Protein AF-A0A068V5E7-F1 (afdb_monomer)

InterPro domains:
  IPR050748 Glycosyltransferase 8 domain-containing [PTHR13778] (11-116)

Foldseek 3Di:
DVVVVVVVVVVVVVVVPPPPPPPDPPPDDDPDPPPPDDDDADDFAADPPADDDDDPPPPPPDPDPVRAAEAEDEDAQVCNVVVVVVLSVCSVPDNHNVRYHYHYDYDQVRQPPDPHDHPVVVVVVVVVD

pLDDT: mean 71.64, std 15.59, range [46.62, 95.06]

Sequence (129 aa):
MVYCRFISSFVLVSLLLLPTLVSRSFPTKLDAKPSPGYREALVYWNGDQCQISAPRDSREMGVCRPFLVHVAMTLDSVYFRGFVATVNLILRHASCPENIFFHFIVDPASSAAVSSPTPDEFARILRSI

Organism: Coffea canephora (NCBI:txid49390)

Structure (mmCIF, N/CA/C/O backbone):
data_AF-A0A068V5E7-F1
#
_entry.id   AF-A0A068V5E7-F1
#
loop_
_atom_site.group_PDB
_atom_site.id
_atom_site.type_symbol
_atom_site.label_atom_id
_atom_site.label_alt_id
_atom_site.label_comp_id
_atom_site.label_asym_id
_atom_site.label_entity_id
_atom_site.label_seq_id
_atom_site.pdbx_PDB_ins_code
_atom_site.Cartn_x
_atom_site.Cartn_y
_atom_site.Cartn_z
_atom_site.occupancy
_atom_site.B_iso_or_equiv
_atom_site.auth_seq_id
_atom_site.auth_comp_id
_atom_site.auth_asym_id
_atom_site.auth_atom_id
_atom_site.pdbx_PDB_model_num
ATOM 1 N N . MET A 1 1 ? -7.749 42.371 29.725 1.00 59.50 1 MET A N 1
ATOM 2 C CA . MET A 1 1 ? -6.389 42.023 29.239 1.00 59.50 1 MET A CA 1
ATOM 3 C C . MET A 1 1 ? -5.725 40.916 30.069 1.00 59.50 1 MET A C 1
ATOM 5 O O . MET A 1 1 ? -5.188 39.987 29.483 1.00 59.50 1 MET A O 1
ATOM 9 N N . VAL A 1 2 ? -5.836 40.947 31.404 1.00 66.25 2 VAL A N 1
ATOM 10 C CA . VAL A 1 2 ? -5.295 39.918 32.321 1.00 66.25 2 VAL A CA 1
ATOM 11 C C . VAL A 1 2 ? -5.917 38.527 32.096 1.00 66.25 2 VAL A C 1
ATOM 13 O O . VAL A 1 2 ? -5.195 37.548 31.949 1.00 66.25 2 VAL A O 1
ATOM 16 N N . TYR A 1 3 ? -7.243 38.447 31.941 1.00 65.94 3 TYR A N 1
ATOM 17 C CA . TYR A 1 3 ? -7.971 37.180 31.754 1.00 65.94 3 TYR A CA 1
ATOM 18 C C . TYR A 1 3 ? -7.591 36.428 30.460 1.00 65.94 3 TYR A C 1
ATOM 20 O O . TYR A 1 3 ? -7.462 35.210 30.450 1.00 65.94 3 TYR A O 1
ATOM 28 N N . CYS A 1 4 ? -7.314 37.163 29.377 1.00 66.25 4 CYS A N 1
ATOM 29 C CA . CYS A 1 4 ? -6.903 36.587 28.092 1.00 66.25 4 CYS A CA 1
ATOM 30 C C . CYS A 1 4 ? -5.499 35.953 28.160 1.00 66.25 4 CYS A C 1
ATOM 32 O O . CYS A 1 4 ? -5.248 34.906 27.565 1.00 66.25 4 CYS A O 1
ATOM 34 N N . ARG A 1 5 ? -4.591 36.541 28.955 1.00 69.69 5 ARG A N 1
ATOM 35 C CA . ARG A 1 5 ? -3.247 35.981 29.178 1.00 69.69 5 ARG A CA 1
ATOM 36 C C . ARG A 1 5 ? -3.298 34.707 30.026 1.00 69.69 5 ARG A C 1
ATOM 38 O O . ARG A 1 5 ? -2.532 33.787 29.757 1.00 69.69 5 ARG A O 1
ATOM 45 N N . PHE A 1 6 ? -4.229 34.627 30.981 1.00 72.75 6 PHE A N 1
ATOM 46 C CA . PHE A 1 6 ? -4.459 33.413 31.770 1.00 72.75 6 PHE A CA 1
ATOM 47 C C . PHE A 1 6 ? -4.998 32.260 30.919 1.00 72.75 6 PHE A C 1
ATOM 49 O O . PHE A 1 6 ? -4.450 31.165 30.992 1.00 72.75 6 PHE A O 1
ATOM 56 N N . ILE A 1 7 ? -5.995 32.512 30.063 1.00 76.94 7 ILE A N 1
ATOM 57 C CA . ILE A 1 7 ? -6.555 31.485 29.167 1.00 76.94 7 ILE A CA 1
ATOM 58 C C . ILE A 1 7 ? -5.489 30.976 28.191 1.00 76.94 7 ILE A C 1
ATOM 60 O O . ILE A 1 7 ? -5.310 29.770 28.052 1.00 76.94 7 ILE A O 1
ATOM 64 N N . SER A 1 8 ? -4.734 31.881 27.559 1.00 77.44 8 SER A N 1
ATOM 65 C CA . SER A 1 8 ? -3.670 31.504 26.621 1.00 77.44 8 SER A CA 1
ATOM 66 C C . SER A 1 8 ? -2.585 30.654 27.288 1.00 77.44 8 SER A C 1
ATOM 68 O O . SER A 1 8 ? -2.163 29.661 26.702 1.00 77.44 8 SER A O 1
ATOM 70 N N . SER A 1 9 ? -2.194 30.989 28.523 1.00 80.31 9 SER A N 1
ATOM 71 C CA . SER A 1 9 ? -1.233 30.202 29.303 1.00 80.31 9 SER A CA 1
ATOM 72 C C . SER A 1 9 ? -1.777 28.812 29.655 1.00 80.31 9 SER A C 1
ATOM 74 O O . SER A 1 9 ? -1.086 27.817 29.461 1.00 80.31 9 SER A O 1
ATOM 76 N N . PHE A 1 10 ? -3.043 28.712 30.079 1.00 80.38 10 PHE A N 1
A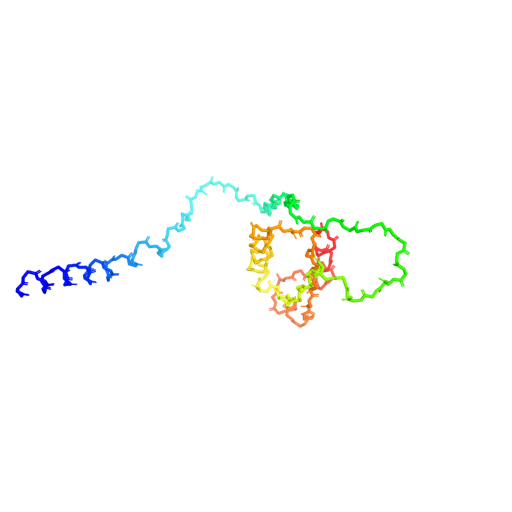TOM 77 C CA . PHE A 1 10 ? -3.680 27.434 30.426 1.00 80.38 10 PHE A CA 1
ATOM 78 C C . PHE A 1 10 ? -3.807 26.487 29.221 1.00 80.38 10 PHE A C 1
ATOM 80 O O . PHE A 1 10 ? -3.589 25.279 29.344 1.00 80.38 10 PHE A O 1
ATOM 87 N N . VAL A 1 11 ? -4.116 27.043 28.043 1.00 82.06 11 VAL A N 1
ATOM 88 C CA . VAL A 1 11 ? -4.189 26.299 26.778 1.00 82.06 11 VAL A CA 1
ATOM 89 C C . VAL A 1 11 ? -2.801 25.831 26.340 1.00 82.06 11 VAL A C 1
ATOM 91 O O . VAL A 1 11 ? -2.660 24.668 25.976 1.00 82.06 11 VAL A O 1
ATOM 94 N N . LEU A 1 12 ? -1.771 26.681 26.433 1.00 78.94 12 LEU A N 1
ATOM 95 C CA . LEU A 1 12 ? -0.386 26.309 26.108 1.00 78.94 12 LEU A CA 1
ATOM 96 C C . LEU A 1 12 ? 0.155 25.223 27.046 1.00 78.94 12 LEU A C 1
ATOM 98 O O . LEU A 1 12 ? 0.770 24.267 26.584 1.00 78.94 12 LEU A O 1
ATOM 102 N N . VAL A 1 13 ? -0.114 25.339 28.349 1.00 80.12 13 VAL A N 1
ATOM 103 C CA . VAL A 1 13 ? 0.272 24.339 29.355 1.00 80.12 13 VAL A CA 1
ATOM 104 C C . VAL A 1 13 ? -0.447 23.012 29.106 1.00 80.12 13 VAL A C 1
ATOM 106 O O . VAL A 1 13 ? 0.200 21.970 29.129 1.00 80.12 13 VAL A O 1
ATOM 109 N N . SER A 1 14 ? -1.745 23.030 28.778 1.00 74.81 14 SER A N 1
ATOM 110 C CA . SER A 1 14 ? -2.461 21.810 28.375 1.00 74.81 14 SER A CA 1
ATOM 111 C C . SER A 1 14 ? -1.857 21.198 27.109 1.00 74.81 14 SER A C 1
ATOM 113 O O . SER A 1 14 ? -1.531 20.016 27.107 1.00 74.81 14 SER A O 1
ATOM 115 N N . LEU A 1 15 ? -1.613 21.988 26.057 1.00 73.19 15 LEU A N 1
ATOM 116 C CA . LEU A 1 15 ? -1.037 21.491 24.799 1.00 73.19 15 LEU A CA 1
ATOM 117 C C . LEU A 1 15 ? 0.349 20.847 24.992 1.00 73.19 15 LEU A C 1
ATOM 119 O O . LEU A 1 15 ? 0.678 19.888 24.299 1.00 73.19 15 LEU A O 1
ATOM 123 N N . LEU A 1 16 ? 1.141 21.352 25.946 1.00 69.62 16 LEU A N 1
ATOM 124 C CA . LEU A 1 16 ? 2.460 20.823 26.308 1.00 69.62 16 LEU A CA 1
ATOM 125 C C . LEU A 1 16 ? 2.400 19.578 27.209 1.00 69.62 16 LEU A C 1
ATOM 127 O O . LEU A 1 16 ? 3.354 18.803 27.223 1.00 69.62 16 LEU A O 1
ATOM 131 N N . LEU A 1 17 ? 1.303 19.367 27.944 1.00 64.19 17 LEU A N 1
ATOM 132 C CA . LEU A 1 17 ? 1.102 18.214 28.833 1.00 64.19 17 LEU A CA 1
ATOM 133 C C . LEU A 1 17 ? 0.378 17.038 28.154 1.00 64.19 17 LEU A C 1
ATOM 135 O O . LEU A 1 17 ? 0.468 15.913 28.640 1.00 64.19 17 LEU A O 1
ATOM 139 N N . LEU A 1 18 ? -0.297 17.259 27.019 1.00 65.94 18 LEU A N 1
ATOM 140 C CA . LEU A 1 18 ? -0.973 16.201 26.259 1.00 65.94 18 LEU A CA 1
ATOM 141 C C . LEU A 1 18 ? -0.076 15.217 25.458 1.00 65.94 18 LEU A C 1
ATOM 143 O O . LEU A 1 18 ? -0.562 14.114 25.194 1.00 65.94 18 LEU A O 1
ATOM 147 N N . PRO A 1 19 ? 1.190 15.487 25.064 1.00 61.19 19 PRO A N 1
ATOM 148 C CA . PRO A 1 19 ? 1.917 14.553 24.204 1.00 61.19 19 PRO A CA 1
ATOM 149 C C . PRO A 1 19 ? 2.545 13.367 24.958 1.00 61.19 19 PRO A C 1
ATOM 151 O O . PRO A 1 19 ? 3.065 12.452 24.320 1.00 61.19 19 PRO A O 1
ATOM 154 N N . THR A 1 20 ? 2.492 13.321 26.295 1.00 58.53 20 THR A N 1
ATOM 155 C CA . THR A 1 20 ? 3.168 12.266 27.075 1.00 58.53 20 THR A CA 1
ATOM 156 C C . THR A 1 20 ? 2.342 10.994 27.281 1.00 58.53 20 THR A C 1
ATOM 158 O O . THR A 1 20 ? 2.910 9.990 27.703 1.00 58.53 20 THR A O 1
ATOM 161 N N . LEU A 1 21 ? 1.047 10.972 26.929 1.00 55.38 21 LEU A N 1
ATOM 162 C CA . LEU A 1 21 ? 0.199 9.778 27.102 1.00 55.38 21 LEU A CA 1
ATOM 163 C C . LEU A 1 21 ? 0.013 8.905 25.847 1.00 55.38 21 LEU A C 1
ATOM 165 O O . LEU A 1 21 ? -0.581 7.836 25.945 1.00 55.38 21 LEU A O 1
ATOM 169 N N . VAL A 1 22 ? 0.521 9.310 24.677 1.00 57.97 22 VAL A N 1
ATOM 170 C CA . VAL A 1 22 ? 0.317 8.561 23.411 1.00 57.97 22 VAL A CA 1
ATOM 171 C C . VAL A 1 22 ? 1.546 7.743 22.986 1.00 57.97 22 VAL A C 1
ATOM 173 O O . VAL A 1 22 ? 1.487 6.952 22.046 1.00 57.97 22 VAL A O 1
ATOM 176 N N . SER A 1 23 ? 2.662 7.836 23.710 1.00 55.38 23 SER A N 1
ATOM 177 C CA . SER A 1 23 ? 3.867 7.064 23.389 1.00 55.38 23 SER A CA 1
ATOM 178 C C . SER A 1 23 ? 4.037 5.865 24.326 1.00 55.38 23 SER A C 1
ATOM 180 O O . SER A 1 23 ? 4.548 5.995 25.431 1.00 55.38 23 SER A O 1
ATOM 182 N N . ARG A 1 24 ? 3.677 4.680 23.811 1.00 57.56 24 ARG A N 1
ATOM 183 C CA . ARG A 1 24 ? 3.975 3.321 24.319 1.00 57.56 24 ARG A CA 1
ATOM 184 C C . ARG A 1 24 ? 3.207 2.842 25.557 1.00 57.56 24 ARG A C 1
ATOM 186 O O . ARG A 1 24 ? 3.781 2.587 26.608 1.00 57.56 24 ARG A O 1
ATOM 193 N N . SER A 1 25 ? 1.953 2.464 25.344 1.00 50.16 25 SER A N 1
ATOM 194 C CA . SER A 1 25 ? 1.384 1.296 26.031 1.00 50.16 25 SER A CA 1
ATOM 195 C C . SER A 1 25 ? 1.300 0.140 25.036 1.00 50.16 25 SER A C 1
ATOM 197 O O . SER A 1 25 ? 0.224 -0.211 24.567 1.00 50.16 25 SER A O 1
ATOM 199 N N . PHE A 1 26 ? 2.447 -0.434 24.661 1.00 53.25 26 PHE A N 1
ATOM 200 C CA . PHE A 1 26 ? 2.436 -1.808 24.160 1.00 53.25 26 PHE A CA 1
ATOM 201 C C . PHE A 1 26 ? 2.357 -2.704 25.398 1.00 53.25 26 PHE A C 1
ATOM 203 O O . PHE A 1 26 ? 3.331 -2.735 26.152 1.00 53.25 26 P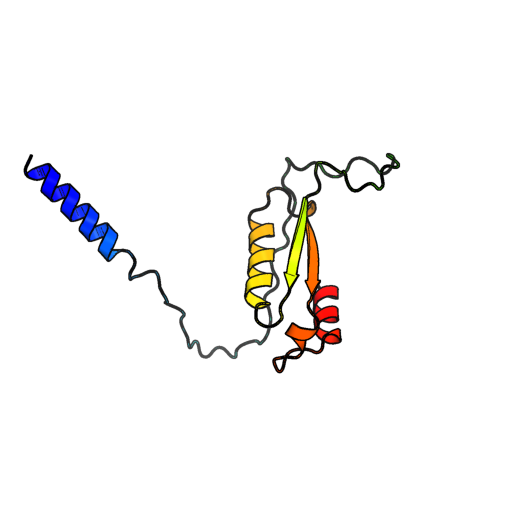HE A O 1
ATOM 210 N N . PRO A 1 27 ? 1.240 -3.407 25.658 1.00 52.06 27 PRO A N 1
ATOM 211 C CA . PRO A 1 27 ? 1.230 -4.442 26.675 1.00 52.06 27 PRO A CA 1
ATOM 212 C C . PRO A 1 27 ? 2.138 -5.573 26.184 1.00 52.06 27 PRO A C 1
ATOM 214 O O . PRO A 1 27 ? 1.733 -6.437 25.410 1.00 52.06 27 PRO A O 1
ATOM 217 N N . THR A 1 28 ? 3.403 -5.558 26.593 1.00 55.25 28 THR A N 1
ATOM 218 C CA . THR A 1 28 ? 4.225 -6.760 26.542 1.00 55.25 28 THR A CA 1
ATOM 219 C C . THR A 1 28 ? 3.829 -7.614 27.732 1.00 55.25 28 THR A C 1
ATOM 221 O O . THR A 1 28 ? 3.988 -7.174 28.869 1.00 55.25 28 THR A O 1
ATOM 224 N N . LYS A 1 29 ? 3.374 -8.835 27.431 1.00 51.94 29 LYS A N 1
ATOM 225 C CA . LYS A 1 29 ? 3.072 -9.947 28.345 1.00 51.94 29 LYS A CA 1
ATOM 226 C C . LYS A 1 29 ? 1.586 -10.137 28.673 1.00 51.94 29 LYS A C 1
ATOM 228 O O . LYS A 1 29 ? 1.133 -9.964 29.796 1.00 51.94 29 LYS A O 1
ATOM 233 N N . LEU A 1 30 ? 0.847 -10.590 27.663 1.00 55.28 30 LEU A N 1
ATOM 234 C CA . LEU A 1 30 ? -0.131 -11.654 27.876 1.00 55.28 30 LEU A CA 1
ATOM 235 C C . LEU A 1 30 ? 0.625 -12.973 27.689 1.00 55.28 30 LEU A C 1
ATOM 237 O O . LEU A 1 30 ? 1.276 -13.146 26.658 1.00 55.28 30 LEU A O 1
ATOM 241 N N . ASP A 1 31 ? 0.527 -13.886 28.656 1.00 58.53 31 ASP A N 1
ATOM 242 C CA . ASP A 1 31 ? 0.902 -15.305 28.537 1.00 58.53 31 ASP A CA 1
ATOM 243 C C . ASP A 1 31 ? -0.031 -16.036 27.547 1.00 58.53 31 ASP A C 1
ATOM 245 O O . ASP A 1 31 ? -0.620 -17.076 27.829 1.00 58.53 31 ASP A O 1
ATOM 249 N N . ALA A 1 32 ? -0.206 -15.465 26.359 1.00 56.12 32 ALA A N 1
ATOM 250 C CA . ALA A 1 32 ? -0.761 -16.143 25.211 1.00 56.12 32 ALA A CA 1
ATOM 251 C C . ALA A 1 32 ? 0.431 -16.689 24.435 1.00 56.12 32 ALA A C 1
ATOM 253 O O . ALA A 1 32 ? 1.274 -15.917 23.975 1.00 56.12 32 ALA A O 1
ATOM 254 N N . LYS A 1 33 ? 0.499 -18.018 24.296 1.00 52.84 33 LYS A N 1
ATOM 255 C CA . LYS A 1 33 ? 1.344 -18.697 23.308 1.00 52.84 33 LYS A CA 1
ATOM 256 C C . LYS A 1 33 ? 1.317 -17.853 22.025 1.00 52.84 33 LYS A C 1
ATOM 258 O O . LYS A 1 33 ? 0.244 -17.772 21.421 1.00 52.84 33 LYS A O 1
ATOM 263 N N . PRO A 1 34 ? 2.416 -17.183 21.628 1.00 53.62 34 PRO A N 1
ATOM 264 C CA . PRO A 1 34 ? 2.406 -16.377 20.422 1.00 53.62 34 PRO A CA 1
ATOM 265 C C . PRO A 1 34 ? 2.102 -17.343 19.288 1.00 53.62 34 PRO A C 1
ATOM 267 O O . PRO A 1 34 ? 2.917 -18.216 18.995 1.00 53.62 34 PRO A O 1
ATOM 270 N N . SER A 1 35 ? 0.913 -17.271 18.687 1.00 59.66 35 SER A N 1
ATOM 271 C CA . SER A 1 35 ? 0.751 -17.902 17.387 1.00 59.66 35 SER A CA 1
ATOM 272 C C . SER A 1 35 ? 1.704 -17.136 16.472 1.00 59.66 35 SER A C 1
ATOM 274 O O . SER A 1 35 ? 1.528 -15.922 16.338 1.00 59.66 35 SER A O 1
ATOM 276 N N . PRO A 1 36 ? 2.702 -17.774 15.847 1.00 55.28 36 PRO A N 1
ATOM 277 C CA . PRO A 1 36 ? 3.622 -17.099 14.934 1.00 55.28 36 PRO A CA 1
ATOM 278 C C . PRO A 1 36 ? 2.934 -16.798 13.588 1.00 55.28 36 PRO A C 1
ATOM 280 O O . PRO A 1 36 ? 3.560 -16.834 12.536 1.00 55.28 36 PRO A O 1
ATOM 283 N N . GLY A 1 37 ? 1.618 -16.577 13.608 1.00 68.06 37 GLY A N 1
ATOM 284 C CA . GLY A 1 37 ? 0.777 -16.425 12.438 1.00 68.06 37 GLY A CA 1
ATOM 285 C C . GLY A 1 37 ? 0.546 -14.957 12.139 1.00 68.06 37 GLY A C 1
ATOM 286 O O . GLY A 1 37 ? 0.109 -14.188 12.999 1.00 68.06 37 GLY A O 1
ATOM 287 N N . TYR A 1 38 ? 0.817 -14.576 10.900 1.00 69.56 38 TYR A N 1
ATOM 288 C CA . TYR A 1 38 ? 0.313 -13.332 10.347 1.00 69.56 38 TYR A CA 1
ATOM 289 C C . TYR A 1 38 ? -1.217 -13.383 10.348 1.00 69.56 38 TYR A C 1
ATOM 291 O O . TYR A 1 38 ? -1.813 -14.400 9.993 1.00 69.56 38 TYR A O 1
ATOM 299 N N . ARG A 1 39 ? -1.859 -12.295 10.784 1.00 78.25 39 ARG A N 1
ATOM 300 C CA . ARG A 1 39 ? -3.302 -12.129 10.606 1.00 78.25 39 ARG A CA 1
ATOM 301 C C . ARG A 1 39 ? -3.527 -11.549 9.223 1.00 78.25 39 ARG A C 1
ATOM 303 O O . ARG A 1 39 ? -3.004 -10.476 8.929 1.00 78.25 39 ARG A O 1
ATOM 310 N N . GLU A 1 40 ? -4.281 -12.268 8.409 1.00 81.00 40 GLU A N 1
ATOM 311 C CA . GLU A 1 40 ? -4.669 -11.807 7.084 1.00 81.00 40 GLU A CA 1
ATOM 312 C C . GLU A 1 40 ? -5.495 -10.518 7.184 1.00 81.00 40 GLU A C 1
ATOM 314 O O . GLU A 1 40 ? -6.231 -10.297 8.155 1.00 81.00 40 GLU A O 1
ATOM 319 N N . ALA A 1 41 ? -5.310 -9.632 6.207 1.00 83.81 41 ALA A N 1
ATOM 320 C CA . ALA A 1 41 ? -6.087 -8.408 6.117 1.00 83.81 41 ALA A CA 1
ATOM 321 C C . ALA A 1 41 ? -7.545 -8.722 5.746 1.00 83.81 41 ALA A C 1
ATOM 323 O O . ALA A 1 41 ? -7.869 -9.798 5.251 1.00 83.81 41 ALA A O 1
ATOM 324 N N . LEU A 1 42 ? -8.438 -7.762 5.987 1.00 87.00 42 LEU A N 1
ATOM 325 C CA . LEU A 1 42 ? -9.788 -7.837 5.435 1.00 87.00 42 LEU A CA 1
ATOM 326 C C . LEU A 1 42 ? -9.723 -7.724 3.909 1.00 87.00 42 LEU A C 1
ATOM 328 O O . LEU A 1 42 ? -8.818 -7.093 3.365 1.00 87.00 42 LEU A O 1
ATOM 332 N N . VAL A 1 43 ? -10.719 -8.284 3.230 1.00 89.12 43 VAL A N 1
ATOM 333 C CA . VAL A 1 43 ? -10.906 -8.051 1.796 1.00 89.12 43 VAL A CA 1
ATOM 334 C C . VAL A 1 43 ? -11.491 -6.650 1.601 1.00 89.12 43 VAL A C 1
ATOM 336 O O . VAL A 1 43 ? -12.490 -6.305 2.237 1.00 89.12 43 VAL A O 1
ATOM 339 N N . TYR A 1 44 ? -10.865 -5.845 0.740 1.00 90.50 44 TYR A N 1
ATOM 340 C CA . TYR A 1 44 ? -11.298 -4.486 0.413 1.00 90.50 44 TYR A CA 1
ATOM 341 C C . TYR A 1 44 ? -11.922 -4.461 -0.982 1.00 90.50 44 TYR A C 1
ATOM 343 O O . TYR A 1 44 ? -11.285 -4.889 -1.941 1.00 90.50 44 TYR A O 1
ATOM 351 N N . TRP A 1 45 ? -13.143 -3.941 -1.080 1.00 92.44 45 TRP A N 1
ATOM 352 C CA . TRP A 1 45 ? -13.909 -3.856 -2.325 1.00 92.44 45 TRP A CA 1
ATOM 353 C C . TRP A 1 45 ? -14.034 -2.408 -2.797 1.00 92.44 45 TRP A C 1
ATOM 355 O O . TRP A 1 45 ? -13.950 -1.471 -1.997 1.00 92.44 45 TRP A O 1
ATOM 365 N N . ASN A 1 46 ? -14.246 -2.227 -4.096 1.00 92.25 46 ASN A N 1
ATOM 366 C CA . ASN A 1 46 ? -14.557 -0.931 -4.689 1.00 92.25 46 ASN A CA 1
ATOM 367 C C . ASN A 1 46 ? -15.868 -0.346 -4.142 1.00 92.25 46 ASN A C 1
ATOM 369 O O . ASN A 1 46 ? -16.843 -1.063 -3.931 1.00 92.25 46 ASN A O 1
ATOM 373 N N . GLY A 1 47 ? -15.896 0.975 -3.938 1.00 88.38 47 GLY A N 1
ATOM 374 C CA . GLY A 1 47 ? -17.147 1.696 -3.698 1.00 88.38 47 GLY A CA 1
ATOM 375 C C . GLY A 1 47 ? -17.950 1.919 -4.983 1.00 88.38 47 GLY A C 1
ATOM 376 O O . GLY A 1 47 ? -17.424 1.825 -6.092 1.00 88.38 47 GLY A O 1
ATOM 377 N N . ASP A 1 48 ? -19.221 2.287 -4.835 1.00 87.69 48 ASP A N 1
ATOM 378 C CA . ASP A 1 48 ? -20.175 2.419 -5.949 1.00 87.69 48 ASP A CA 1
ATOM 379 C C . ASP A 1 48 ? -19.776 3.482 -6.992 1.00 87.69 48 ASP A C 1
ATOM 381 O O . ASP A 1 48 ? -20.204 3.439 -8.144 1.00 87.69 48 ASP A O 1
ATOM 385 N N . GLN A 1 49 ? -18.934 4.443 -6.605 1.00 86.44 49 GLN A N 1
ATOM 386 C CA . GLN A 1 49 ? -18.413 5.496 -7.479 1.00 86.44 49 GLN A CA 1
ATOM 387 C C . GLN A 1 49 ? -17.291 5.037 -8.429 1.00 86.44 49 GLN A C 1
ATOM 389 O O . GLN A 1 49 ? -16.821 5.826 -9.253 1.00 86.44 49 GLN A O 1
ATOM 394 N N . CYS A 1 50 ? -16.793 3.807 -8.283 1.00 86.44 50 CYS A N 1
ATOM 395 C CA . CYS A 1 50 ? -15.637 3.330 -9.031 1.00 86.44 50 CYS A CA 1
ATOM 396 C C . CYS A 1 50 ? -16.019 2.938 -10.461 1.00 86.44 50 CYS A C 1
ATOM 398 O O . CYS A 1 50 ? -16.970 2.197 -10.697 1.00 86.44 50 CYS A O 1
ATOM 400 N N . GLN A 1 51 ? -15.232 3.397 -11.436 1.00 78.56 51 GLN A N 1
ATOM 401 C CA . GLN A 1 51 ? -15.360 2.930 -12.813 1.00 78.56 51 GLN A CA 1
ATOM 402 C C . GLN A 1 51 ? -14.828 1.495 -12.892 1.00 78.56 51 GLN A C 1
ATOM 404 O O . GLN A 1 51 ? -13.618 1.266 -12.946 1.00 78.56 51 GLN A O 1
ATOM 409 N N . ILE A 1 52 ? -15.747 0.530 -12.856 1.00 66.69 52 ILE A N 1
ATOM 410 C CA . ILE A 1 52 ? -15.461 -0.883 -13.096 1.00 66.69 52 ILE A CA 1
ATOM 411 C C . ILE A 1 52 ? -15.306 -1.031 -14.610 1.00 66.69 52 ILE A C 1
ATOM 413 O O . ILE A 1 52 ? -16.237 -0.758 -15.359 1.00 66.69 52 ILE A O 1
ATOM 417 N N . SER A 1 53 ? -14.093 -1.373 -15.039 1.00 62.00 53 SER A N 1
ATOM 418 C CA . SER A 1 53 ? -13.641 -1.589 -16.419 1.00 62.00 53 SER A CA 1
ATOM 419 C C . SER A 1 53 ? -14.741 -1.683 -17.490 1.00 62.00 53 SER A C 1
ATOM 421 O O . SER A 1 53 ? -15.546 -2.613 -17.493 1.00 62.00 53 SER A O 1
ATOM 423 N N . ALA A 1 54 ? -14.708 -0.767 -18.462 1.00 53.53 54 ALA A N 1
ATOM 424 C CA . ALA A 1 54 ? -15.472 -0.893 -19.702 1.00 53.53 54 ALA A CA 1
ATOM 425 C C . ALA A 1 54 ? -15.185 -2.245 -20.412 1.00 53.53 54 ALA A C 1
ATOM 427 O O . ALA A 1 54 ? -14.109 -2.823 -20.209 1.00 53.53 54 ALA A O 1
ATOM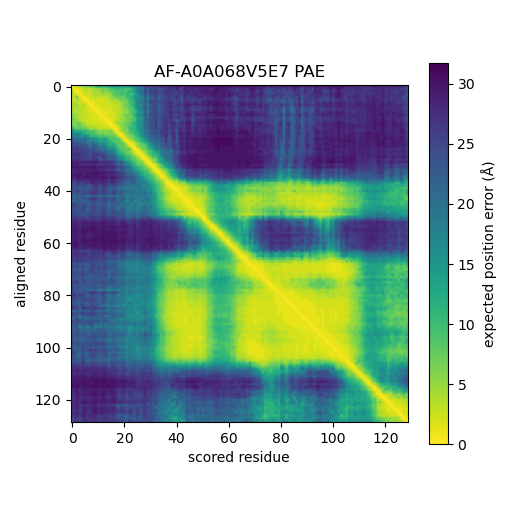 428 N N . PRO A 1 55 ? -16.116 -2.760 -21.246 1.00 51.47 55 PRO A N 1
ATOM 429 C CA . PRO A 1 55 ? -15.990 -4.060 -21.904 1.00 51.47 55 PRO A CA 1
ATOM 430 C C . PRO A 1 55 ? -14.705 -4.178 -22.730 1.00 51.47 55 PRO A C 1
ATOM 432 O O . PRO A 1 55 ? -14.175 -3.189 -23.233 1.00 51.47 55 PRO A O 1
ATOM 435 N N . ARG A 1 56 ? -14.239 -5.420 -22.889 1.00 52.44 56 ARG A N 1
ATOM 436 C CA . ARG A 1 56 ? -12.947 -5.861 -23.451 1.00 52.44 56 ARG A CA 1
ATOM 437 C C . ARG A 1 56 ? -12.656 -5.487 -24.924 1.00 52.44 56 ARG A C 1
ATOM 439 O O . ARG A 1 56 ? -11.752 -6.078 -25.506 1.00 52.44 56 ARG A O 1
ATOM 446 N N . ASP A 1 57 ? -13.361 -4.527 -25.517 1.00 50.97 57 ASP A N 1
ATOM 447 C CA . ASP A 1 57 ? -13.341 -4.291 -26.968 1.00 50.97 57 ASP A CA 1
ATOM 448 C C . ASP A 1 57 ? -12.539 -3.070 -27.437 1.00 50.97 57 ASP A C 1
ATOM 450 O O . ASP A 1 57 ? -12.382 -2.874 -28.643 1.00 50.97 57 ASP A O 1
ATOM 454 N N . SER A 1 58 ? -11.928 -2.282 -26.549 1.00 51.56 58 SER A N 1
ATOM 455 C CA . SER A 1 58 ? -10.905 -1.329 -26.988 1.00 51.56 58 SER A CA 1
ATOM 456 C C . SER A 1 58 ? -9.530 -1.993 -26.958 1.00 51.56 58 SER A C 1
ATOM 458 O O . SER A 1 58 ? -8.963 -2.288 -25.906 1.00 51.56 58 SER A O 1
ATOM 460 N N . ARG A 1 59 ? -8.971 -2.215 -28.151 1.00 51.78 59 ARG A N 1
ATOM 461 C CA . ARG A 1 59 ? -7.589 -2.651 -28.426 1.00 51.78 59 ARG A CA 1
ATOM 462 C C . ARG A 1 59 ? -6.514 -1.657 -27.944 1.00 51.78 59 ARG A C 1
ATOM 464 O O . ARG A 1 59 ? -5.464 -1.533 -28.562 1.00 51.78 59 ARG A O 1
ATOM 471 N N . GLU A 1 60 ? -6.734 -0.978 -26.828 1.00 55.09 60 GLU A N 1
ATOM 472 C CA . GLU A 1 60 ? -5.709 -0.230 -26.113 1.00 55.09 60 GLU A CA 1
ATOM 473 C C . GLU A 1 60 ? -5.322 -1.023 -24.866 1.00 55.09 60 GLU A C 1
ATOM 475 O O . GLU A 1 60 ? -5.734 -0.758 -23.739 1.00 55.09 60 GLU A O 1
ATOM 480 N N . MET A 1 61 ? -4.471 -2.028 -25.087 1.00 48.84 61 MET A N 1
ATOM 481 C CA . MET A 1 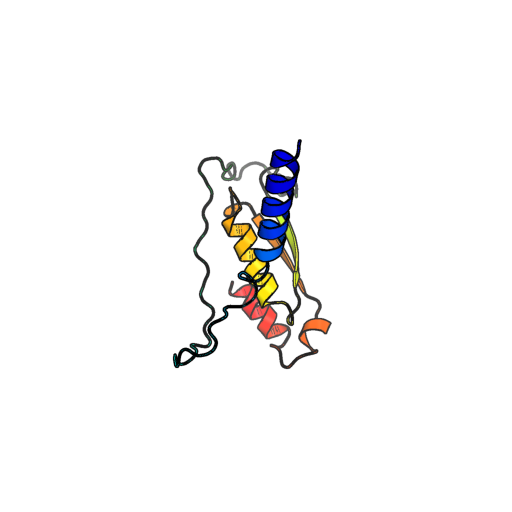61 ? -3.668 -2.703 -24.056 1.00 48.84 61 MET A CA 1
ATOM 482 C C . MET A 1 61 ? -2.550 -1.767 -23.536 1.00 48.84 61 MET A C 1
ATOM 484 O O . MET A 1 61 ? -1.424 -2.183 -23.284 1.00 48.84 61 MET A O 1
ATOM 488 N N . GLY A 1 62 ? -2.829 -0.465 -23.471 1.00 51.91 62 GLY A N 1
ATOM 489 C CA . GLY A 1 62 ? -1.857 0.583 -23.210 1.00 51.91 62 GLY A CA 1
ATOM 490 C C . GLY A 1 62 ? -1.950 1.091 -21.780 1.00 51.91 62 GLY A C 1
ATOM 491 O O . GLY A 1 62 ? -3.024 1.139 -21.190 1.00 51.91 62 GLY A O 1
ATOM 492 N N . VAL A 1 63 ? -0.802 1.529 -21.276 1.00 53.06 63 VAL A N 1
ATOM 493 C CA . VAL A 1 63 ? -0.458 2.151 -19.981 1.00 53.06 63 VAL A CA 1
ATOM 494 C C . VAL A 1 63 ? -1.396 3.295 -19.512 1.00 53.06 63 VAL A C 1
ATOM 496 O O . VAL A 1 63 ? -1.219 3.842 -18.431 1.00 53.06 63 VAL A O 1
ATOM 499 N N . CYS A 1 64 ? -2.437 3.641 -20.272 1.00 54.69 64 CYS A N 1
ATOM 500 C CA . CYS A 1 64 ? -3.270 4.829 -20.100 1.00 54.69 64 CYS A CA 1
ATOM 501 C C . CYS A 1 64 ? -4.750 4.500 -19.842 1.00 54.69 64 CYS A C 1
ATOM 503 O O . CYS A 1 64 ? -5.631 5.061 -20.489 1.00 54.69 64 CYS A O 1
ATOM 505 N N . ARG A 1 65 ? -5.062 3.613 -18.888 1.00 64.88 65 ARG A N 1
ATOM 506 C CA . ARG A 1 65 ? -6.424 3.583 -18.326 1.00 64.88 65 ARG A CA 1
ATOM 507 C C . ARG A 1 65 ? -6.517 4.661 -17.238 1.00 64.88 65 ARG A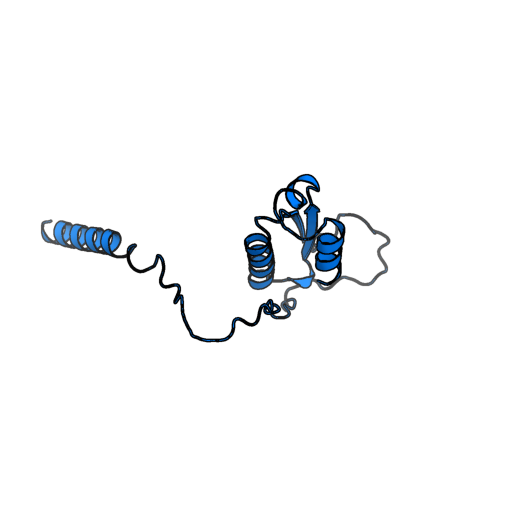 C 1
ATOM 509 O O . ARG A 1 65 ? -5.868 4.500 -16.210 1.00 64.88 65 ARG A O 1
ATOM 516 N N . PRO A 1 66 ? -7.305 5.741 -17.416 1.00 68.00 66 PRO A N 1
ATOM 517 C CA . PRO A 1 66 ? -7.295 6.894 -16.505 1.00 68.00 66 PRO A CA 1
ATOM 518 C C . PRO A 1 66 ? -7.822 6.576 -15.097 1.00 68.00 66 PRO A C 1
ATOM 520 O O . PRO A 1 66 ? -7.625 7.360 -14.176 1.00 68.00 66 PRO A O 1
ATOM 523 N N . PHE A 1 67 ? -8.490 5.434 -14.926 1.00 74.50 67 PHE A N 1
ATOM 524 C CA . PHE A 1 67 ? -9.040 4.971 -13.653 1.00 74.50 67 PHE A CA 1
ATOM 525 C C . PHE A 1 67 ? -8.127 3.989 -12.900 1.00 74.50 67 PHE A C 1
ATOM 527 O O . PHE A 1 67 ? -8.504 3.537 -11.819 1.00 74.50 67 PHE A O 1
ATOM 534 N N . LEU A 1 68 ? -6.971 3.626 -13.470 1.00 85.06 68 LEU A N 1
ATOM 535 C CA . LEU A 1 68 ? -6.016 2.688 -12.881 1.00 85.06 68 LEU A CA 1
ATOM 536 C C . LEU A 1 68 ? -4.909 3.445 -12.145 1.00 85.06 68 LEU A C 1
ATOM 538 O O . LEU A 1 68 ? -4.318 4.376 -12.690 1.00 85.06 68 LEU A O 1
ATOM 542 N N . VAL A 1 69 ? -4.591 3.016 -10.926 1.00 88.56 69 VAL A N 1
ATOM 543 C CA . VAL A 1 69 ? -3.540 3.633 -10.111 1.00 88.56 69 VAL A CA 1
ATOM 544 C C . VAL A 1 69 ? -2.397 2.644 -9.945 1.00 88.56 69 VAL A C 1
ATOM 546 O O . VAL A 1 69 ? -2.565 1.586 -9.350 1.00 88.56 69 VAL A O 1
ATOM 549 N N . HIS A 1 70 ? -1.215 2.990 -10.448 1.00 90.75 70 HIS A N 1
ATOM 550 C CA . HIS A 1 70 ? -0.011 2.183 -10.267 1.00 90.75 70 HIS A CA 1
ATOM 551 C C . HIS A 1 70 ? 0.833 2.731 -9.117 1.00 90.75 70 HIS A C 1
ATOM 553 O O . HIS A 1 70 ? 1.173 3.913 -9.096 1.00 90.75 70 HIS A O 1
ATOM 559 N N . VAL A 1 71 ? 1.199 1.863 -8.178 1.00 91.88 71 VAL A N 1
ATOM 560 C CA . VAL A 1 71 ? 1.996 2.213 -6.999 1.00 91.88 71 VAL A CA 1
ATOM 561 C C . VAL A 1 71 ? 3.273 1.387 -7.024 1.00 91.88 71 VAL A C 1
ATOM 563 O O . VAL A 1 71 ? 3.228 0.176 -6.843 1.00 91.88 71 VAL A O 1
ATOM 566 N N . ALA A 1 72 ? 4.415 2.033 -7.252 1.00 92.31 72 ALA A N 1
ATOM 567 C CA . ALA A 1 72 ? 5.718 1.382 -7.173 1.00 92.31 72 ALA A CA 1
ATOM 568 C C . ALA A 1 72 ? 6.332 1.590 -5.784 1.00 92.31 72 ALA A C 1
ATOM 570 O O . ALA A 1 72 ? 6.410 2.719 -5.301 1.00 92.31 72 ALA A O 1
ATOM 571 N N . MET A 1 73 ? 6.767 0.507 -5.142 1.00 88.88 73 MET A N 1
ATOM 572 C CA . MET A 1 73 ? 7.378 0.531 -3.813 1.00 88.88 73 MET A CA 1
ATOM 573 C C . MET A 1 73 ? 8.630 -0.335 -3.772 1.00 88.88 73 MET A C 1
ATOM 575 O O . MET A 1 73 ? 8.664 -1.430 -4.332 1.00 88.88 73 MET A O 1
ATOM 579 N N . THR A 1 74 ? 9.650 0.142 -3.068 1.00 87.56 74 THR A N 1
ATOM 580 C CA . THR A 1 74 ? 10.832 -0.653 -2.734 1.00 87.56 74 THR A CA 1
ATOM 581 C C . THR A 1 74 ? 10.524 -1.579 -1.568 1.00 87.56 74 THR A C 1
ATOM 583 O O . THR A 1 74 ? 9.912 -1.161 -0.582 1.00 87.56 74 THR A O 1
ATOM 586 N N . LEU A 1 75 ? 10.978 -2.821 -1.665 1.00 84.12 75 LEU A N 1
ATOM 587 C CA . LEU A 1 75 ? 10.720 -3.863 -0.693 1.00 84.12 75 LEU A CA 1
ATOM 588 C C . LEU A 1 75 ? 12.033 -4.367 -0.091 1.00 84.12 75 LEU A C 1
ATOM 590 O O . LEU A 1 75 ? 12.867 -4.940 -0.788 1.00 84.12 75 LEU A O 1
ATOM 594 N N . ASP A 1 76 ? 12.173 -4.159 1.215 1.00 78.62 76 ASP A N 1
ATOM 595 C CA . ASP A 1 76 ? 13.333 -4.544 2.019 1.00 78.62 76 ASP A CA 1
ATOM 596 C C . ASP A 1 76 ? 12.879 -5.506 3.126 1.00 78.62 76 ASP A C 1
ATOM 598 O O . ASP A 1 76 ? 11.863 -5.278 3.796 1.00 78.62 76 ASP A O 1
ATOM 602 N N . SER A 1 77 ? 13.633 -6.588 3.319 1.00 74.38 77 SER A N 1
ATOM 603 C CA . SER A 1 77 ? 13.331 -7.620 4.310 1.00 74.38 77 SER A CA 1
ATOM 604 C C . SER A 1 77 ? 13.336 -7.090 5.750 1.00 74.38 77 SER A C 1
ATOM 606 O O . SER A 1 77 ? 12.497 -7.495 6.560 1.00 74.38 77 SER A O 1
ATOM 608 N N . VAL A 1 78 ? 14.191 -6.108 6.055 1.00 81.25 78 VAL A N 1
ATOM 609 C CA . VAL A 1 78 ? 14.278 -5.470 7.379 1.00 81.25 78 VAL A CA 1
ATOM 610 C C . VAL A 1 78 ? 13.024 -4.640 7.671 1.00 81.25 78 VAL A C 1
ATOM 612 O O . VAL A 1 78 ? 12.595 -4.523 8.822 1.00 81.25 78 VAL A O 1
ATOM 615 N N . TYR A 1 79 ? 12.379 -4.119 6.625 1.00 81.94 79 TYR A N 1
ATOM 616 C CA . TYR A 1 79 ? 11.212 -3.244 6.725 1.00 81.94 79 TYR A CA 1
ATOM 617 C C . TYR A 1 79 ? 9.898 -3.913 6.301 1.00 81.94 79 TYR A C 1
ATOM 619 O O . TYR A 1 79 ? 8.865 -3.241 6.258 1.00 81.94 79 TYR A O 1
ATOM 627 N N . PHE A 1 80 ? 9.883 -5.235 6.081 1.00 82.69 80 PHE A N 1
ATOM 628 C CA . PHE A 1 80 ? 8.716 -5.969 5.576 1.00 82.69 80 PHE A CA 1
ATOM 629 C C . PHE A 1 80 ? 7.442 -5.726 6.399 1.00 82.69 80 PHE A C 1
ATOM 631 O O . PHE A 1 80 ? 6.367 -5.505 5.847 1.00 82.69 80 PHE A O 1
ATOM 638 N N . ARG A 1 81 ? 7.554 -5.671 7.735 1.00 84.50 81 ARG A N 1
ATOM 639 C CA . ARG A 1 81 ? 6.406 -5.378 8.618 1.00 84.50 81 ARG A CA 1
ATOM 640 C C . ARG A 1 81 ? 5.810 -3.990 8.366 1.00 84.50 81 ARG A C 1
ATOM 642 O O . ARG A 1 81 ? 4.591 -3.842 8.383 1.00 84.50 81 ARG A O 1
ATOM 649 N N . GLY A 1 82 ? 6.659 -2.985 8.152 1.00 85.25 82 GLY A N 1
ATOM 650 C CA . GLY A 1 82 ? 6.230 -1.621 7.839 1.00 85.25 82 GLY A CA 1
ATOM 651 C C . GLY A 1 82 ? 5.656 -1.517 6.430 1.00 85.25 82 GLY A C 1
ATOM 652 O O . GLY A 1 82 ? 4.641 -0.858 6.219 1.00 85.25 82 GLY A O 1
ATOM 653 N N . PHE A 1 83 ? 6.247 -2.241 5.485 1.00 89.69 83 PHE A N 1
ATOM 654 C CA . PHE A 1 83 ? 5.757 -2.344 4.120 1.00 89.69 83 PHE A CA 1
ATOM 655 C C . PHE A 1 83 ? 4.351 -2.967 4.051 1.00 89.69 83 PHE A C 1
ATOM 657 O O . PHE A 1 83 ? 3.447 -2.344 3.501 1.00 89.69 83 PHE A O 1
ATOM 664 N N . VAL A 1 84 ? 4.113 -4.121 4.692 1.00 88.00 84 VAL A N 1
ATOM 665 C CA . VAL A 1 84 ? 2.777 -4.752 4.738 1.00 88.00 84 VAL A CA 1
ATOM 666 C C . VAL A 1 84 ? 1.755 -3.829 5.411 1.00 88.00 84 VAL A C 1
ATOM 668 O O . VAL A 1 84 ? 0.630 -3.690 4.931 1.00 88.00 84 VAL A O 1
ATOM 671 N N . ALA A 1 85 ? 2.146 -3.139 6.490 1.00 90.06 85 ALA A N 1
ATOM 672 C CA . ALA A 1 85 ? 1.290 -2.140 7.128 1.00 90.06 85 ALA A CA 1
ATOM 673 C C . ALA A 1 85 ? 0.948 -0.976 6.181 1.00 90.06 85 ALA A C 1
ATOM 675 O O . ALA A 1 85 ? -0.180 -0.490 6.200 1.00 90.06 85 ALA A O 1
ATOM 676 N N . THR A 1 86 ? 1.894 -0.565 5.335 1.00 92.19 86 THR A N 1
ATOM 677 C CA . THR A 1 86 ? 1.710 0.503 4.343 1.00 92.19 86 THR A CA 1
ATOM 678 C C . THR A 1 86 ? 0.760 0.069 3.229 1.00 92.19 86 THR A C 1
ATOM 680 O O . THR A 1 86 ? -0.170 0.805 2.910 1.00 92.19 86 THR A O 1
ATOM 683 N N . VAL A 1 87 ? 0.927 -1.140 2.686 1.00 92.94 87 VAL A N 1
ATOM 684 C CA . VAL A 1 87 ? 0.004 -1.703 1.686 1.00 92.94 87 VAL A CA 1
ATOM 685 C C . VAL A 1 87 ? -1.415 -1.779 2.257 1.00 92.94 87 VAL A C 1
ATOM 687 O O . VAL A 1 87 ? -2.361 -1.294 1.639 1.00 92.94 87 VAL A O 1
ATOM 690 N N . ASN A 1 88 ? -1.565 -2.289 3.483 1.00 91.69 88 ASN A N 1
ATOM 691 C CA . ASN A 1 88 ? -2.867 -2.362 4.146 1.00 91.69 88 ASN A CA 1
ATOM 692 C C . ASN A 1 88 ? -3.460 -0.970 4.439 1.00 91.69 88 ASN A C 1
ATOM 694 O O . ASN A 1 88 ? -4.673 -0.783 4.363 1.00 91.69 88 ASN A O 1
ATOM 698 N N . LEU A 1 89 ? -2.621 0.021 4.756 1.00 93.56 89 LEU A N 1
ATOM 699 C CA . LEU A 1 89 ? -3.058 1.400 4.961 1.00 93.56 89 LEU A CA 1
ATOM 700 C C . LEU A 1 89 ? -3.634 2.000 3.675 1.00 93.56 89 LEU A C 1
ATOM 702 O O . LEU A 1 89 ? -4.689 2.634 3.736 1.00 93.56 89 LEU A O 1
ATOM 706 N N . ILE A 1 90 ? -2.961 1.775 2.543 1.00 95.06 90 ILE A N 1
ATOM 707 C CA . ILE A 1 90 ? -3.407 2.228 1.222 1.00 95.06 90 ILE A CA 1
ATOM 708 C C . ILE A 1 90 ? -4.757 1.605 0.888 1.00 95.06 90 ILE A C 1
ATOM 710 O O . ILE A 1 90 ? -5.703 2.339 0.620 1.00 95.06 90 ILE A O 1
ATOM 714 N N . LEU A 1 91 ? -4.872 0.276 0.972 1.00 93.50 91 LEU A N 1
ATOM 715 C CA . LEU A 1 91 ? -6.117 -0.427 0.655 1.00 93.50 91 LEU A CA 1
ATOM 716 C C . LEU A 1 91 ? -7.283 0.034 1.537 1.00 93.50 91 LEU A C 1
ATOM 718 O O . LEU A 1 91 ? -8.383 0.249 1.040 1.00 93.50 91 LEU A O 1
ATOM 722 N N . ARG A 1 92 ? -7.031 0.267 2.830 1.00 93.69 92 ARG A N 1
ATOM 723 C CA . ARG A 1 92 ? -8.058 0.717 3.777 1.00 93.69 92 ARG A CA 1
ATOM 724 C C . ARG A 1 92 ? -8.591 2.125 3.505 1.00 93.69 92 ARG A C 1
ATOM 726 O O . ARG A 1 92 ? -9.724 2.411 3.878 1.00 93.69 92 ARG A O 1
ATOM 733 N N . HIS A 1 93 ? -7.775 3.008 2.935 1.00 94.12 93 HIS A N 1
ATOM 734 C CA . HIS A 1 93 ? -8.152 4.406 2.690 1.00 94.12 93 HIS A CA 1
ATOM 735 C C . HIS A 1 93 ? -8.441 4.696 1.214 1.00 94.12 93 HIS A C 1
ATOM 737 O O . HIS A 1 93 ? -8.821 5.815 0.874 1.00 94.12 93 HIS A O 1
ATOM 743 N N . ALA A 1 94 ? -8.281 3.707 0.337 1.00 93.25 94 ALA A N 1
ATOM 744 C CA . ALA A 1 9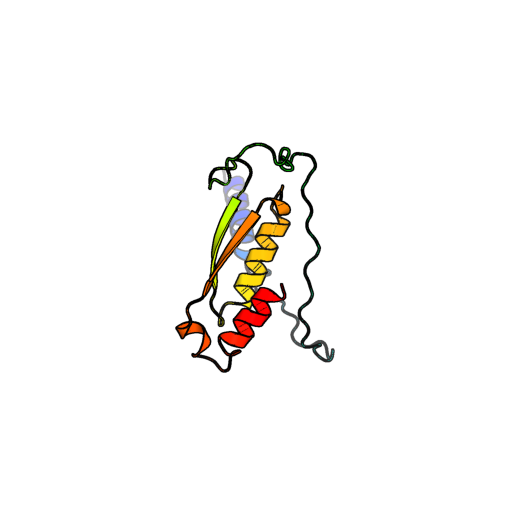4 ? -8.641 3.821 -1.062 1.00 93.25 94 ALA A CA 1
ATOM 745 C C . ALA A 1 94 ? -10.160 3.728 -1.239 1.00 93.25 94 ALA A C 1
ATOM 747 O O . ALA A 1 94 ? -10.806 2.821 -0.726 1.00 93.25 94 ALA A O 1
ATOM 748 N N . SER A 1 95 ? -10.726 4.636 -2.032 1.00 92.12 95 SER A N 1
ATOM 749 C CA . SER A 1 95 ? -12.131 4.551 -2.448 1.00 92.12 95 SER A CA 1
ATOM 750 C C . SER A 1 95 ? -12.372 3.428 -3.468 1.00 92.12 95 SER A C 1
ATOM 752 O O . SER A 1 95 ? -13.484 2.911 -3.545 1.00 92.12 95 SER A O 1
ATOM 754 N N . CYS A 1 96 ? -11.339 3.067 -4.242 1.00 92.81 96 CYS A N 1
ATOM 755 C CA . CYS A 1 96 ? -11.362 2.018 -5.267 1.00 92.81 96 CYS A CA 1
ATOM 756 C C . CYS A 1 96 ? -10.130 1.091 -5.140 1.00 92.81 96 CYS A C 1
ATOM 758 O O . CYS A 1 96 ? -9.203 1.201 -5.948 1.00 92.81 96 CYS A O 1
ATOM 760 N N . PRO A 1 97 ? -10.052 0.234 -4.103 1.00 92.56 97 PRO A N 1
ATOM 761 C CA . PRO A 1 97 ? -8.900 -0.635 -3.842 1.00 92.56 97 PRO A CA 1
ATOM 762 C C . PRO A 1 97 ? -8.596 -1.639 -4.966 1.00 92.56 97 PRO A C 1
ATOM 764 O O . PRO A 1 97 ? -7.431 -1.967 -5.168 1.00 92.56 97 PRO A O 1
ATOM 767 N N . GLU A 1 98 ? -9.590 -2.086 -5.737 1.00 90.19 98 GLU A N 1
ATOM 768 C CA . GLU A 1 98 ? -9.382 -3.050 -6.835 1.00 90.19 98 GLU A CA 1
ATOM 769 C C . GLU A 1 98 ? -8.740 -2.404 -8.072 1.00 90.19 98 GLU A C 1
ATOM 771 O O . GLU A 1 98 ? -8.228 -3.095 -8.951 1.00 90.19 98 GLU A O 1
ATOM 776 N N . ASN A 1 99 ? -8.750 -1.070 -8.151 1.00 89.81 99 ASN A N 1
ATOM 777 C CA . ASN A 1 99 ? -8.158 -0.320 -9.258 1.00 89.81 99 ASN A CA 1
ATOM 778 C C . ASN A 1 99 ? -6.672 0.017 -9.015 1.00 89.81 99 ASN A C 1
ATOM 780 O O . ASN A 1 99 ? -6.058 0.706 -9.837 1.00 89.81 99 ASN A O 1
ATOM 784 N N . ILE A 1 100 ? -6.096 -0.437 -7.895 1.00 91.06 100 ILE A N 1
ATOM 785 C CA . ILE A 1 100 ? -4.707 -0.179 -7.506 1.00 91.06 100 ILE A CA 1
ATOM 786 C C . ILE A 1 100 ? -3.824 -1.376 -7.874 1.00 91.06 100 ILE A C 1
ATOM 788 O O . ILE A 1 100 ? -4.086 -2.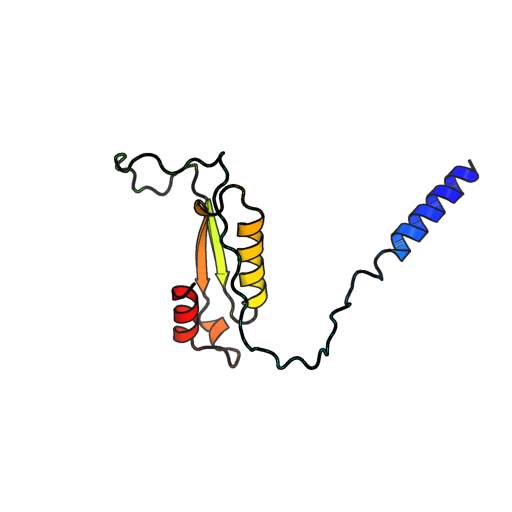508 -7.482 1.00 91.06 100 ILE A O 1
ATOM 792 N N . PHE A 1 101 ? -2.727 -1.109 -8.581 1.00 89.62 101 PHE A N 1
ATOM 793 C CA . PHE A 1 101 ? -1.740 -2.100 -9.003 1.00 89.62 101 PHE A CA 1
ATOM 794 C C . PHE A 1 101 ? -0.404 -1.809 -8.338 1.00 89.62 101 PHE A C 1
ATOM 796 O O . PHE A 1 101 ? 0.246 -0.802 -8.637 1.00 89.62 101 PHE A O 1
ATOM 803 N N . PHE A 1 102 ? 0.014 -2.706 -7.453 1.00 90.69 102 PHE A N 1
ATOM 804 C CA . PHE A 1 102 ? 1.293 -2.590 -6.774 1.00 90.69 102 PHE A CA 1
ATOM 805 C C . PHE A 1 102 ? 2.424 -3.204 -7.601 1.00 90.69 102 PHE A C 1
ATOM 807 O O . PHE A 1 102 ? 2.335 -4.338 -8.066 1.00 90.69 102 PHE A O 1
ATOM 814 N N . HIS A 1 103 ? 3.514 -2.456 -7.735 1.00 90.75 103 HIS A N 1
ATOM 815 C CA . HIS A 1 103 ? 4.776 -2.905 -8.309 1.00 90.75 103 HIS A CA 1
ATOM 816 C C . HIS A 1 103 ? 5.824 -2.924 -7.201 1.00 90.75 103 HIS A C 1
ATOM 818 O O . HIS A 1 103 ? 6.172 -1.876 -6.655 1.00 90.75 103 HIS A O 1
ATOM 824 N N . PHE A 1 104 ? 6.327 -4.106 -6.854 1.00 88.19 104 PHE A N 1
ATOM 825 C CA . PHE A 1 104 ? 7.311 -4.261 -5.784 1.00 88.19 104 PHE A CA 1
ATOM 826 C C . PHE A 1 104 ? 8.708 -4.471 -6.358 1.00 88.19 104 PHE A C 1
ATOM 828 O O . PHE A 1 104 ? 8.954 -5.421 -7.098 1.00 88.19 104 PHE A O 1
ATOM 835 N N . ILE A 1 105 ? 9.623 -3.571 -6.006 1.00 87.50 105 ILE A N 1
ATOM 836 C CA . ILE A 1 105 ? 11.021 -3.603 -6.433 1.00 87.50 105 ILE A CA 1
ATOM 837 C C . ILE A 1 105 ? 11.837 -4.155 -5.268 1.00 87.50 105 ILE A C 1
ATOM 839 O O . ILE A 1 105 ? 1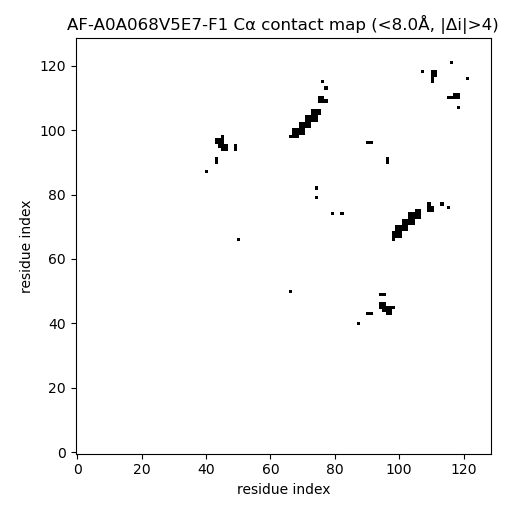1.934 -3.515 -4.223 1.00 87.50 105 ILE A O 1
ATOM 843 N N . VAL A 1 106 ? 12.402 -5.346 -5.441 1.00 82.12 106 VAL A N 1
ATOM 844 C CA . VAL A 1 106 ? 13.185 -6.032 -4.405 1.00 82.12 106 VAL A CA 1
ATOM 845 C C . VAL A 1 106 ? 14.671 -5.843 -4.687 1.00 82.12 106 VAL A C 1
ATOM 847 O O . VAL A 1 106 ? 15.119 -6.142 -5.794 1.00 82.12 106 VAL A O 1
ATOM 850 N N . ASP A 1 107 ? 15.437 -5.389 -3.692 1.00 73.81 107 ASP A N 1
ATOM 851 C CA . ASP A 1 107 ? 16.902 -5.411 -3.764 1.00 73.81 107 ASP A CA 1
ATOM 852 C C . ASP A 1 107 ? 17.424 -6.765 -3.243 1.00 73.81 107 ASP A C 1
ATOM 854 O O . ASP A 1 107 ? 17.296 -7.044 -2.042 1.00 73.81 107 ASP A O 1
ATOM 858 N N . PRO A 1 108 ? 18.032 -7.613 -4.097 1.00 64.56 108 PRO A N 1
ATOM 859 C CA . PRO A 1 108 ? 18.567 -8.905 -3.679 1.00 64.56 108 PRO A CA 1
ATOM 860 C C . PRO A 1 108 ? 19.622 -8.794 -2.563 1.00 64.56 108 PRO A C 1
ATOM 862 O O . PRO A 1 108 ? 19.722 -9.707 -1.743 1.00 64.56 108 PRO A O 1
ATOM 865 N N . ALA A 1 109 ? 20.360 -7.683 -2.452 1.00 60.34 109 ALA A N 1
ATOM 866 C CA . ALA A 1 109 ? 21.374 -7.504 -1.409 1.00 60.34 109 ALA A CA 1
ATOM 867 C C . ALA A 1 109 ? 20.765 -7.314 -0.003 1.00 60.34 109 ALA A C 1
ATOM 869 O O . ALA A 1 109 ? 21.309 -7.812 0.984 1.00 60.34 109 ALA A O 1
ATOM 870 N N . SER A 1 110 ? 19.595 -6.674 0.093 1.00 55.12 110 SER A N 1
ATOM 871 C CA . SER A 1 110 ? 18.867 -6.449 1.357 1.00 55.12 110 SER A CA 1
ATOM 872 C C . SER A 1 110 ? 18.211 -7.714 1.937 1.00 55.12 110 SER A C 1
ATOM 874 O O . SER A 1 110 ? 17.812 -7.746 3.102 1.00 55.12 110 SER A O 1
ATOM 876 N N . SER A 1 111 ? 18.121 -8.784 1.140 1.00 50.66 111 SER A N 1
ATOM 877 C CA . SER A 1 111 ? 17.606 -10.094 1.566 1.00 50.66 111 SER A CA 1
ATOM 878 C C . SER A 1 111 ? 18.681 -11.018 2.158 1.00 50.66 111 SER A C 1
ATOM 880 O O . SER A 1 111 ? 18.350 -11.991 2.826 1.00 50.66 111 SER A O 1
ATOM 882 N N . ALA A 1 112 ? 19.966 -10.696 1.962 1.00 50.59 112 ALA A N 1
ATOM 883 C CA . ALA A 1 112 ? 21.101 -11.517 2.394 1.00 50.59 112 ALA A CA 1
ATOM 884 C C . ALA A 1 112 ? 21.744 -11.063 3.723 1.00 50.59 112 ALA A C 1
ATOM 886 O O . ALA A 1 112 ? 22.548 -11.795 4.297 1.00 50.59 112 ALA A O 1
ATOM 887 N N . ALA A 1 113 ? 21.424 -9.859 4.214 1.00 49.69 113 ALA A N 1
ATOM 888 C CA . ALA A 1 113 ? 22.122 -9.233 5.346 1.00 49.69 113 ALA A CA 1
ATOM 889 C C . ALA A 1 113 ? 21.602 -9.636 6.740 1.00 49.69 113 ALA A C 1
ATOM 891 O O . ALA A 1 113 ? 22.193 -9.276 7.756 1.00 49.69 113 ALA A O 1
ATOM 892 N N . VAL A 1 114 ? 20.509 -10.386 6.820 1.00 46.62 114 VAL A N 1
ATOM 893 C CA . VAL A 1 114 ? 19.938 -10.883 8.075 1.00 46.62 114 VAL A CA 1
ATOM 894 C C . VAL A 1 114 ? 19.561 -12.336 7.831 1.00 46.62 114 VAL A C 1
ATOM 896 O O . VAL A 1 114 ? 19.301 -12.706 6.693 1.00 46.62 114 VAL A O 1
ATOM 899 N N . SER A 1 115 ? 19.542 -13.163 8.872 1.00 49.22 115 SER A N 1
ATOM 900 C CA . SER A 1 115 ? 18.942 -14.504 8.900 1.00 49.22 115 SER A CA 1
ATOM 901 C C . SER A 1 115 ? 17.446 -14.468 8.516 1.00 49.22 115 SER A C 1
ATOM 903 O O . SER A 1 115 ? 16.563 -14.657 9.351 1.00 49.22 115 SER A 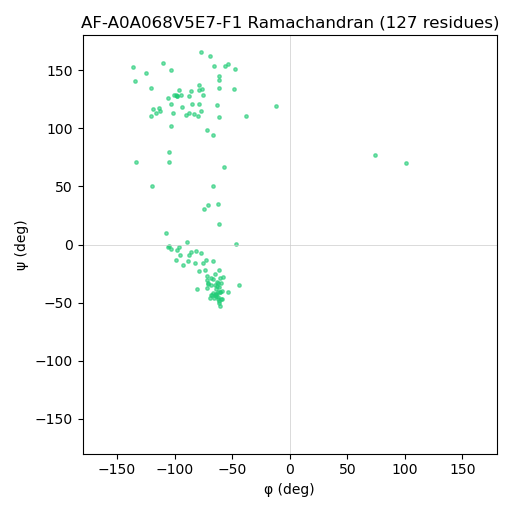O 1
ATOM 905 N N . SER A 1 116 ? 17.191 -14.131 7.260 1.00 47.78 116 SER A N 1
ATOM 906 C CA . SER A 1 116 ? 15.958 -13.718 6.604 1.00 47.78 116 SER A CA 1
ATOM 907 C C . SER A 1 116 ? 15.746 -14.674 5.427 1.00 47.78 116 SER A C 1
ATOM 909 O O . SER A 1 116 ? 16.738 -15.182 4.890 1.00 47.78 116 SER A O 1
ATOM 911 N N . PRO A 1 117 ? 14.492 -14.995 5.063 1.00 53.72 117 PRO A N 1
ATOM 912 C CA . PRO A 1 117 ? 14.184 -15.948 4.005 1.00 53.72 117 PRO A CA 1
ATOM 913 C C . PRO A 1 117 ? 15.000 -15.652 2.750 1.00 53.72 117 PRO A C 1
ATOM 915 O O . PRO A 1 117 ? 15.097 -14.502 2.319 1.00 53.72 117 PRO A O 1
ATOM 918 N N . THR A 1 118 ? 15.584 -16.706 2.176 1.00 58.88 118 THR A N 1
ATOM 919 C CA . THR A 1 118 ? 16.329 -16.619 0.911 1.00 58.88 118 THR A CA 1
ATOM 920 C C . THR A 1 118 ? 15.519 -15.828 -0.129 1.00 58.88 118 THR A C 1
ATOM 922 O O . THR A 1 118 ? 14.284 -15.869 -0.084 1.00 58.88 118 THR A O 1
ATOM 925 N N . PRO A 1 119 ? 16.161 -15.132 -1.088 1.00 57.31 119 PRO A N 1
ATOM 926 C CA . PRO A 1 119 ? 15.460 -14.400 -2.149 1.00 57.31 119 PRO A CA 1
ATOM 927 C C . PRO A 1 119 ? 14.302 -15.199 -2.783 1.00 57.31 119 PRO A C 1
ATOM 929 O O . PRO A 1 119 ? 13.243 -14.649 -3.085 1.00 57.31 119 PRO A O 1
ATOM 932 N N . ASP A 1 120 ? 14.471 -16.521 -2.893 1.00 57.97 120 ASP A N 1
ATOM 933 C CA . ASP A 1 120 ? 13.498 -17.476 -3.435 1.00 57.97 120 ASP A CA 1
ATOM 934 C C . ASP A 1 120 ? 12.284 -17.742 -2.531 1.00 57.97 120 ASP A C 1
ATOM 936 O O . ASP A 1 120 ? 11.195 -18.071 -3.010 1.00 57.97 120 ASP A O 1
ATOM 940 N N . GLU A 1 121 ? 12.462 -17.654 -1.216 1.00 60.56 121 GLU A N 1
ATOM 941 C CA . GLU A 1 121 ? 11.411 -17.814 -0.212 1.00 60.56 121 GLU A CA 1
ATOM 942 C C . GLU A 1 121 ? 10.610 -16.518 -0.066 1.00 60.56 121 GLU A C 1
ATOM 944 O O . GLU A 1 121 ? 9.382 -16.550 -0.027 1.00 60.56 121 GLU A O 1
ATOM 949 N N . PHE A 1 122 ? 11.284 -15.371 -0.128 1.00 55.62 122 PHE A N 1
ATOM 950 C CA . PHE A 1 122 ? 10.634 -14.067 -0.145 1.00 55.62 122 PHE A CA 1
ATOM 951 C C . PHE A 1 122 ? 9.815 -13.839 -1.425 1.00 55.62 122 PHE A C 1
ATOM 953 O O . PHE A 1 122 ? 8.661 -13.413 -1.364 1.00 55.62 122 PHE A O 1
ATOM 960 N N . ALA A 1 123 ? 10.351 -14.230 -2.586 1.00 59.88 123 ALA A N 1
ATOM 961 C CA . ALA A 1 123 ? 9.599 -14.250 -3.839 1.00 59.88 123 ALA A CA 1
ATOM 962 C C . ALA A 1 123 ? 8.413 -15.231 -3.797 1.00 59.88 123 ALA A C 1
ATOM 964 O O . ALA A 1 123 ? 7.378 -14.972 -4.409 1.00 59.88 123 ALA A O 1
ATOM 965 N N . ARG A 1 124 ? 8.531 -16.350 -3.066 1.00 62.06 124 ARG A N 1
ATOM 966 C CA . ARG A 1 124 ? 7.412 -17.276 -2.824 1.00 62.06 124 ARG A CA 1
ATOM 967 C C . ARG A 1 124 ? 6.329 -16.651 -1.951 1.00 62.06 124 ARG A C 1
ATOM 969 O O . ARG A 1 124 ? 5.163 -16.775 -2.306 1.00 62.06 124 ARG A O 1
ATOM 976 N N . ILE A 1 125 ? 6.705 -15.949 -0.882 1.00 60.66 125 ILE A N 1
ATOM 977 C CA . ILE A 1 125 ? 5.765 -15.216 -0.023 1.00 60.66 125 ILE A CA 1
ATOM 978 C C . ILE A 1 125 ? 5.016 -14.168 -0.853 1.00 60.66 125 ILE A C 1
ATOM 980 O O . ILE A 1 125 ? 3.791 -14.139 -0.823 1.00 60.66 125 ILE A O 1
ATOM 984 N N . LEU A 1 126 ? 5.721 -13.386 -1.675 1.00 60.91 126 LEU A N 1
ATOM 985 C CA . LEU A 1 126 ? 5.099 -12.385 -2.551 1.00 60.91 126 LEU A CA 1
ATOM 986 C C . LEU A 1 126 ? 4.196 -12.969 -3.640 1.00 60.91 126 LEU A C 1
ATOM 988 O O . LEU A 1 126 ? 3.305 -12.273 -4.102 1.00 60.91 126 LEU A O 1
ATOM 992 N N . ARG A 1 127 ? 4.417 -14.217 -4.066 1.00 60.44 127 ARG A N 1
ATOM 993 C CA . ARG A 1 127 ? 3.523 -14.922 -5.002 1.00 60.44 127 ARG A CA 1
ATOM 994 C C . ARG A 1 127 ? 2.314 -15.564 -4.324 1.00 60.44 127 ARG A C 1
ATOM 996 O O . ARG A 1 127 ? 1.405 -15.997 -5.023 1.00 60.44 127 ARG A O 1
ATOM 1003 N N . SER A 1 128 ? 2.357 -15.719 -3.002 1.00 54.78 128 SER A N 1
ATOM 1004 C CA . SER A 1 128 ? 1.281 -16.325 -2.208 1.00 54.78 128 SER A CA 1
ATOM 1005 C C . SER A 1 128 ? 0.312 -15.308 -1.601 1.00 54.78 128 SER A C 1
ATOM 1007 O O . SER A 1 128 ? -0.699 -15.720 -1.040 1.00 54.78 128 SER A O 1
ATOM 1009 N N . ILE A 1 129 ? 0.641 -14.017 -1.696 1.00 51.91 129 ILE A N 1
ATOM 1010 C CA . ILE A 1 129 ? -0.244 -12.881 -1.407 1.00 51.91 129 ILE A CA 1
ATOM 1011 C C . ILE A 1 129 ? -0.906 -12.477 -2.725 1.00 51.91 129 ILE A C 1
ATOM 1013 O O . ILE A 1 129 ? -2.116 -12.176 -2.701 1.00 51.91 129 ILE A O 1
#

Radius of gyration: 23.26 Å; Cα contacts (8 Å, |Δi|>4): 70; chains: 1; bounding box: 42×61×61 Å

Secondary structure (DSSP, 8-state):
-HHHHHHHHHHHHHHHHGGGSSS-------------PPPPPPP----TTS-----TT----SS--TT-EEEEEEE-GGGHHHHHHHHHHHHHH-S-GGGEEEEEEE-GGGGTSSS---HHHHHHHHHH-

Solvent-accessible surface area (backbone atoms only — not comparable to full-atom values): 8483 Å² total; per-residue (Å²): 115,70,67,60,55,52,52,53,48,53,51,52,53,48,65,69,61,60,70,74,82,77,72,77,86,72,84,83,80,67,98,58,83,77,69,95,64,84,79,80,77,82,91,66,68,59,42,92,87,48,85,72,76,76,75,94,77,67,91,66,94,53,100,75,55,92,76,57,44,78,46,80,43,81,48,44,66,89,46,42,72,60,50,54,52,48,55,52,50,50,44,72,70,40,66,41,34,74,40,52,45,79,43,79,45,70,52,75,70,55,30,68,78,49,106,49,62,51,67,70,51,48,53,46,54,66,71,72,107

Mean predicted aligned error: 16.8 Å